Protein AF-D4JSY9-F1 (afdb_monomer_lite)

Organism: NCBI:txid657319

Sequence (125 aa):
MDKSKIRRLADYAVRQCRENSENCYWSVSYDELYHHFGAEVTDSNENGKLLEEELRQREEINELIMTEDAIEMTCHLRYCTQCQSDPVSLFSVLGCNLYDDHEAEHNHEPANESSDEDKTQALSM

Foldseek 3Di:
DDPVLLVVVLVVQLCCLLEPDLQQKDKDWQVNCCVPPVDREACPDPSVVSSQVVNVPDQQWPDWDGDGTIIITGGPLVRRPNSPPDVVVVCVVVVNPPPPPPPPPDDDDDPDDDDDDDDDDDDDD

Structure (mmCIF, N/CA/C/O backbone):
data_AF-D4JSY9-F1
#
_entry.id   AF-D4JSY9-F1
#
loop_
_atom_site.group_PDB
_atom_site.id
_atom_site.type_symbol
_atom_site.label_atom_id
_atom_site.label_alt_id
_atom_site.label_comp_id
_atom_site.label_asym_id
_atom_site.label_entity_id
_atom_site.label_seq_id
_atom_site.pdbx_PDB_ins_code
_atom_site.Cartn_x
_atom_site.Cartn_y
_atom_site.Cartn_z
_atom_site.occupancy
_atom_site.B_iso_or_equiv
_atom_site.auth_seq_id
_atom_site.auth_comp_id
_atom_site.auth_asym_id
_atom_site.auth_atom_id
_atom_site.pdbx_PDB_model_num
ATOM 1 N N . MET A 1 1 ? -6.412 -5.515 13.903 1.00 92.19 1 MET A N 1
ATOM 2 C CA . MET A 1 1 ? -6.679 -6.415 12.750 1.00 92.19 1 MET A CA 1
ATOM 3 C C . MET A 1 1 ? -5.705 -7.588 12.787 1.00 92.19 1 MET A C 1
ATOM 5 O O . MET A 1 1 ? -4.611 -7.404 13.302 1.00 92.19 1 MET A O 1
ATOM 9 N N . ASP A 1 2 ? -6.064 -8.785 12.305 1.00 94.75 2 ASP A N 1
ATOM 10 C CA . ASP A 1 2 ? -5.114 -9.908 12.307 1.00 94.75 2 ASP A CA 1
ATOM 11 C C . ASP A 1 2 ? -4.020 -9.755 11.232 1.00 94.75 2 ASP A C 1
ATOM 13 O O . ASP A 1 2 ? -4.195 -9.080 10.213 1.00 94.75 2 ASP A O 1
ATOM 17 N N . LYS A 1 3 ? -2.880 -10.416 11.462 1.00 95.56 3 LYS A N 1
ATOM 18 C CA . LYS A 1 3 ? -1.694 -10.327 10.600 1.00 95.56 3 LYS A CA 1
ATOM 19 C C . LYS A 1 3 ? -1.943 -10.812 9.169 1.00 95.56 3 LYS A C 1
ATOM 21 O O . LYS A 1 3 ? -1.321 -10.308 8.238 1.00 95.56 3 LYS A O 1
ATOM 26 N N . SER A 1 4 ? -2.823 -11.795 8.975 1.00 97.50 4 SER A N 1
ATOM 27 C CA . SER A 1 4 ? -3.118 -12.322 7.638 1.00 97.50 4 SER A CA 1
ATOM 28 C C . SER A 1 4 ? -3.895 -11.307 6.804 1.00 97.50 4 SER A C 1
ATOM 30 O O . SER A 1 4 ? -3.595 -11.118 5.625 1.00 97.50 4 SER A O 1
ATOM 32 N N . LYS A 1 5 ? -4.828 -10.584 7.434 1.00 98.06 5 LYS A N 1
ATOM 33 C CA . LYS A 1 5 ? -5.577 -9.513 6.787 1.00 98.06 5 LYS A CA 1
ATOM 34 C C . LYS A 1 5 ? -4.670 -8.327 6.456 1.00 98.06 5 LYS A C 1
ATOM 36 O O . LYS A 1 5 ? -4.727 -7.867 5.324 1.00 98.06 5 LYS A O 1
ATOM 41 N N . ILE A 1 6 ? -3.781 -7.910 7.365 1.00 98.50 6 ILE A N 1
ATOM 42 C CA . ILE A 1 6 ? -2.767 -6.865 7.097 1.00 98.50 6 ILE A CA 1
ATOM 43 C C . ILE A 1 6 ? -1.932 -7.203 5.857 1.00 98.50 6 ILE A C 1
ATOM 45 O O . ILE A 1 6 ? -1.865 -6.402 4.929 1.00 98.50 6 ILE A O 1
ATOM 49 N N . ARG A 1 7 ? -1.377 -8.421 5.795 1.00 98.44 7 ARG A N 1
ATOM 50 C CA . ARG A 1 7 ? -0.602 -8.883 4.632 1.00 98.44 7 ARG A CA 1
ATOM 51 C C . ARG A 1 7 ? -1.401 -8.821 3.343 1.00 98.44 7 ARG A C 1
ATOM 53 O O . ARG A 1 7 ? -0.893 -8.339 2.345 1.00 98.44 7 ARG A O 1
ATOM 60 N N . ARG A 1 8 ? -2.666 -9.244 3.377 1.00 98.44 8 ARG A N 1
ATOM 61 C CA . ARG A 1 8 ? -3.543 -9.209 2.203 1.00 98.44 8 ARG A CA 1
ATOM 62 C C . ARG A 1 8 ? -3.820 -7.782 1.714 1.00 98.44 8 ARG A C 1
ATOM 64 O O . ARG A 1 8 ? -3.905 -7.583 0.506 1.00 98.44 8 ARG A O 1
ATOM 71 N N . LEU A 1 9 ? -3.966 -6.807 2.617 1.00 98.62 9 LEU A N 1
ATOM 72 C CA . LEU A 1 9 ? -4.097 -5.393 2.237 1.00 98.62 9 LEU A CA 1
ATOM 73 C C . LEU A 1 9 ? -2.790 -4.855 1.640 1.00 98.62 9 LEU A C 1
ATOM 75 O O . LEU A 1 9 ? -2.825 -4.178 0.617 1.00 98.62 9 LEU A O 1
ATOM 79 N N . ALA A 1 10 ? -1.644 -5.204 2.232 1.00 98.62 10 ALA A N 1
ATOM 80 C CA . ALA A 1 10 ? -0.337 -4.816 1.710 1.00 98.62 10 ALA A CA 1
ATOM 81 C C . ALA A 1 10 ? -0.077 -5.417 0.317 1.00 98.62 10 ALA A C 1
ATOM 83 O O . ALA A 1 10 ? 0.286 -4.694 -0.605 1.00 98.62 10 ALA A O 1
ATOM 84 N N . ASP A 1 11 ? -0.351 -6.713 0.133 1.00 98.62 11 ASP A N 1
ATOM 85 C CA . ASP A 1 11 ? -0.243 -7.400 -1.160 1.00 98.62 11 ASP A CA 1
ATOM 86 C C . ASP A 1 11 ? -1.139 -6.739 -2.215 1.00 98.62 11 ASP A C 1
ATOM 88 O O . ASP A 1 11 ? -0.749 -6.597 -3.373 1.00 98.62 11 ASP A O 1
ATOM 92 N N . TYR A 1 12 ? -2.345 -6.317 -1.820 1.00 98.56 12 TYR A N 1
ATOM 93 C CA . TYR A 1 12 ? -3.253 -5.591 -2.698 1.00 98.56 12 TYR A CA 1
ATOM 94 C C . TYR A 1 12 ? -2.654 -4.254 -3.149 1.00 98.56 12 TYR A C 1
ATOM 96 O O . TYR A 1 12 ? -2.561 -4.022 -4.354 1.00 98.56 12 TYR A O 1
ATOM 104 N N . ALA A 1 13 ? -2.220 -3.422 -2.203 1.00 98.25 13 ALA A N 1
ATOM 105 C CA . ALA A 1 13 ? -1.639 -2.109 -2.464 1.00 98.25 13 ALA A CA 1
ATOM 106 C C . ALA A 1 13 ? -0.386 -2.191 -3.352 1.00 98.25 13 ALA A C 1
ATOM 108 O O . ALA A 1 13 ? -0.317 -1.533 -4.392 1.00 98.25 13 ALA A O 1
ATOM 109 N N . VAL A 1 14 ? 0.557 -3.075 -3.008 1.00 98.25 14 VAL A N 1
ATOM 110 C CA . VAL A 1 14 ? 1.776 -3.317 -3.796 1.00 98.25 14 VAL A CA 1
ATOM 111 C C . VAL A 1 14 ? 1.428 -3.754 -5.213 1.00 98.25 14 VAL A C 1
ATOM 113 O O . VAL A 1 14 ? 1.970 -3.220 -6.177 1.00 98.25 14 VAL A O 1
ATOM 116 N N . ARG A 1 15 ? 0.496 -4.701 -5.364 1.00 97.94 15 ARG A N 1
ATOM 117 C CA . ARG A 1 15 ? 0.078 -5.190 -6.680 1.00 97.94 15 ARG A CA 1
ATOM 118 C C . ARG A 1 15 ? -0.557 -4.085 -7.522 1.00 97.94 15 ARG A C 1
ATOM 120 O O . ARG A 1 15 ? -0.241 -3.994 -8.702 1.00 97.94 15 ARG A O 1
ATOM 127 N N . GLN A 1 16 ? -1.422 -3.250 -6.939 1.00 97.56 16 GLN A N 1
ATOM 128 C CA . GLN A 1 16 ? -1.997 -2.105 -7.651 1.00 97.56 16 GLN A CA 1
ATOM 129 C C . GLN A 1 16 ? -0.909 -1.145 -8.137 1.00 97.56 16 GLN A C 1
ATOM 131 O O . GLN A 1 16 ? -0.876 -0.820 -9.321 1.00 97.56 16 GLN A O 1
ATOM 136 N N . CYS A 1 17 ? 0.038 -0.790 -7.271 1.00 96.44 17 CYS A N 1
ATOM 137 C CA . CYS A 1 17 ? 1.153 0.066 -7.657 1.00 96.44 17 CYS A CA 1
ATOM 138 C C . CYS A 1 17 ? 2.005 -0.562 -8.776 1.00 96.44 17 CYS A C 1
ATOM 140 O O . CYS A 1 17 ? 2.316 0.089 -9.771 1.00 96.44 17 CYS A O 1
ATOM 142 N N . ARG A 1 18 ? 2.309 -1.861 -8.680 1.00 95.50 18 ARG A N 1
ATOM 143 C CA . ARG A 1 18 ? 3.148 -2.594 -9.640 1.00 95.50 18 ARG A CA 1
ATOM 144 C C . ARG A 1 18 ? 2.519 -2.749 -11.031 1.00 95.50 18 ARG A C 1
ATOM 146 O O . ARG A 1 18 ? 3.221 -2.719 -12.045 1.00 95.50 18 ARG A O 1
ATOM 153 N N . GLU A 1 19 ? 1.220 -3.018 -11.073 1.00 95.00 19 GLU A N 1
ATOM 154 C CA . GLU A 1 19 ? 0.521 -3.460 -12.289 1.00 95.00 19 GLU A CA 1
ATOM 155 C C . GLU A 1 19 ? -0.224 -2.323 -12.996 1.00 95.00 19 GLU A C 1
ATOM 157 O O . GLU A 1 19 ? -0.374 -2.365 -14.218 1.00 95.00 19 GLU A O 1
ATOM 162 N N . ASN A 1 20 ? -0.652 -1.301 -12.248 1.00 94.44 20 ASN A N 1
ATOM 163 C CA . ASN A 1 20 ? -1.559 -0.272 -12.756 1.00 94.44 20 ASN A CA 1
ATOM 164 C C . ASN A 1 20 ? -0.971 1.145 -12.765 1.00 94.44 20 ASN A C 1
ATOM 166 O O . ASN A 1 20 ? -1.571 2.020 -13.384 1.00 94.44 20 ASN A O 1
ATOM 170 N N . SER A 1 21 ? 0.166 1.403 -12.107 1.00 92.75 21 SER A N 1
ATOM 171 C CA . SER A 1 21 ? 0.809 2.718 -12.209 1.00 92.75 21 SER A CA 1
ATOM 172 C C . SER A 1 21 ? 1.553 2.866 -13.537 1.00 92.75 21 SER A C 1
ATOM 174 O O . SER A 1 21 ? 2.256 1.957 -13.966 1.00 92.75 21 SER A O 1
ATOM 176 N N . GLU A 1 22 ? 1.428 4.029 -14.175 1.00 91.38 22 GLU A N 1
ATOM 177 C CA . GLU A 1 22 ? 2.186 4.384 -15.390 1.00 91.38 22 GLU A CA 1
ATOM 178 C C . GLU A 1 22 ? 3.474 5.159 -15.065 1.00 91.38 22 GLU A C 1
ATOM 180 O O . GLU A 1 22 ? 4.348 5.334 -15.909 1.00 91.38 22 GLU A O 1
ATOM 185 N N . ASN A 1 23 ? 3.598 5.637 -13.827 1.00 92.06 23 ASN A N 1
ATOM 186 C CA . ASN A 1 23 ? 4.664 6.526 -13.367 1.00 92.06 23 ASN A CA 1
ATOM 187 C C . ASN A 1 23 ? 5.241 6.096 -12.009 1.00 92.06 23 ASN A C 1
ATOM 189 O O . ASN A 1 23 ? 5.793 6.921 -11.285 1.00 92.06 23 ASN A O 1
ATOM 193 N N . CYS A 1 24 ? 5.090 4.818 -11.652 1.00 95.06 24 CYS A N 1
ATOM 194 C CA . CYS A 1 24 ? 5.459 4.242 -10.357 1.00 95.06 24 CYS A CA 1
ATOM 195 C C . CYS A 1 24 ? 4.684 4.776 -9.142 1.00 95.06 24 CYS A C 1
ATOM 197 O O . CYS A 1 24 ? 4.920 4.276 -8.045 1.00 95.06 24 CYS A O 1
ATOM 199 N N . TYR A 1 25 ? 3.790 5.755 -9.292 1.00 97.19 25 TYR A N 1
ATOM 200 C CA . TYR A 1 25 ? 2.988 6.300 -8.200 1.00 97.19 25 TYR A CA 1
ATOM 201 C C . TYR A 1 25 ? 1.609 5.646 -8.156 1.00 97.19 25 TYR A C 1
ATOM 203 O O . TYR A 1 25 ? 0.961 5.437 -9.184 1.00 97.19 25 TYR A O 1
ATOM 211 N N . TRP A 1 26 ? 1.141 5.352 -6.949 1.00 98.19 26 TRP A N 1
ATOM 212 C CA . TRP A 1 26 ? -0.205 4.856 -6.716 1.00 98.19 26 TRP A CA 1
ATOM 213 C C . TRP A 1 26 ? -0.752 5.374 -5.390 1.00 98.19 26 TRP A C 1
ATOM 215 O O . TRP A 1 26 ? -0.004 5.591 -4.438 1.00 98.19 26 TRP A O 1
ATOM 225 N N . SER A 1 27 ? -2.070 5.532 -5.321 1.00 98.19 27 SER A N 1
ATOM 226 C CA . SER A 1 27 ? -2.779 5.899 -4.100 1.00 98.19 27 SER A CA 1
ATOM 227 C C . SER A 1 27 ? -3.915 4.913 -3.857 1.00 98.19 27 SER A C 1
ATOM 229 O O . SER A 1 27 ? -4.633 4.549 -4.789 1.00 98.19 27 SER A O 1
ATOM 231 N N . VAL A 1 28 ? -4.041 4.441 -2.618 1.00 98.44 28 VAL A N 1
ATOM 232 C CA . VAL A 1 28 ? -5.126 3.555 -2.177 1.00 98.44 28 VAL A CA 1
ATOM 233 C C . VAL A 1 28 ? -5.912 4.278 -1.097 1.00 98.44 28 VAL A C 1
ATOM 235 O O . VAL A 1 28 ? -5.373 4.531 -0.019 1.00 98.44 28 VAL A O 1
ATOM 238 N N . SER A 1 29 ? -7.177 4.602 -1.358 1.00 98.50 29 SER A N 1
ATOM 239 C CA . SER A 1 29 ? -7.993 5.311 -0.367 1.00 98.50 29 SER A CA 1
ATOM 240 C C . SER A 1 29 ? -8.437 4.388 0.769 1.00 98.50 29 SER A C 1
ATOM 242 O O . SER A 1 29 ? -8.598 3.174 0.600 1.00 98.50 29 SER A O 1
ATOM 244 N N . TYR A 1 30 ? -8.682 4.951 1.951 1.00 98.44 30 TYR A N 1
ATOM 245 C CA . TYR A 1 30 ? -9.220 4.169 3.069 1.00 98.44 30 TYR A CA 1
ATOM 246 C C . TYR A 1 30 ? -10.627 3.640 2.782 1.00 98.44 30 TYR A C 1
ATOM 248 O O . TYR A 1 30 ? -10.949 2.508 3.152 1.00 98.44 30 TYR A O 1
ATOM 256 N N . ASP A 1 31 ? -11.428 4.409 2.044 1.00 98.44 31 ASP A N 1
ATOM 257 C CA . ASP A 1 31 ? -12.733 3.966 1.565 1.00 98.44 31 ASP A CA 1
ATOM 258 C C . ASP A 1 31 ? -12.602 2.738 0.661 1.00 98.44 31 ASP A C 1
ATOM 260 O O . ASP A 1 31 ? -13.359 1.782 0.813 1.00 98.44 31 ASP A O 1
ATOM 264 N N . GLU A 1 32 ? -11.634 2.702 -0.252 1.00 98.31 32 GLU A N 1
ATOM 265 C CA . GLU A 1 32 ? -11.383 1.537 -1.104 1.00 98.31 32 GLU A CA 1
ATOM 266 C C . GLU A 1 32 ? -11.081 0.286 -0.262 1.00 98.31 32 GLU A C 1
ATOM 268 O O . GLU A 1 32 ? -11.691 -0.772 -0.458 1.00 98.31 32 GLU A O 1
ATOM 273 N N . LEU A 1 33 ? -10.212 0.408 0.745 1.00 98.19 33 LEU A N 1
ATOM 274 C CA . LEU A 1 33 ? -9.897 -0.695 1.659 1.00 98.19 33 LEU A CA 1
ATOM 275 C C . LEU A 1 33 ? -11.126 -1.155 2.458 1.00 98.19 33 LEU A C 1
ATOM 277 O O . LEU A 1 33 ? -11.318 -2.361 2.673 1.00 98.19 33 LEU A O 1
ATOM 281 N N . TYR A 1 34 ? -11.988 -0.224 2.861 1.00 98.12 34 TYR A N 1
ATOM 282 C CA . TYR A 1 34 ? -13.241 -0.544 3.531 1.00 98.12 34 TYR A CA 1
ATOM 283 C C . TYR A 1 34 ? -14.207 -1.292 2.605 1.00 98.12 34 TYR A C 1
ATOM 285 O O . TYR A 1 34 ? -14.682 -2.370 2.960 1.00 98.12 34 TYR A O 1
ATOM 293 N N . HIS A 1 35 ? -14.454 -0.791 1.396 1.00 98.19 35 HIS A N 1
ATOM 294 C CA . HIS A 1 35 ? -15.411 -1.397 0.468 1.00 98.19 35 HIS A CA 1
ATOM 295 C C . HIS A 1 35 ? -14.957 -2.776 -0.030 1.00 98.19 35 HIS A C 1
ATOM 297 O O . HIS A 1 35 ? -15.775 -3.691 -0.138 1.00 98.19 35 HIS A O 1
ATOM 303 N N . HIS A 1 36 ? -13.662 -2.961 -0.299 1.00 97.44 36 HIS A N 1
ATOM 304 C CA . HIS A 1 36 ? -13.145 -4.228 -0.823 1.00 97.44 36 HIS A CA 1
ATOM 305 C C . HIS A 1 36 ? -12.865 -5.278 0.257 1.00 97.44 36 HIS A C 1
ATOM 307 O O . HIS A 1 36 ? -12.970 -6.479 -0.014 1.00 97.44 36 HIS A O 1
ATOM 313 N N . PHE A 1 37 ? -12.504 -4.862 1.475 1.00 97.50 37 PHE A N 1
ATOM 314 C CA . PHE A 1 37 ? -12.013 -5.780 2.511 1.00 97.50 37 PHE A CA 1
ATOM 315 C C . PHE A 1 37 ? -12.709 -5.640 3.868 1.00 97.50 37 PHE A C 1
ATOM 317 O O . PHE A 1 37 ? -12.393 -6.405 4.790 1.00 97.50 37 PHE A O 1
ATOM 324 N N . GLY A 1 38 ? -13.622 -4.681 4.038 1.00 97.38 38 GLY A N 1
ATOM 325 C CA . GLY A 1 38 ? -14.191 -4.325 5.340 1.00 97.38 38 GLY A CA 1
ATOM 326 C C . GLY A 1 38 ? -13.091 -3.965 6.337 1.00 97.38 38 GLY A C 1
ATOM 327 O O . GLY A 1 38 ? -13.069 -4.494 7.451 1.00 97.38 38 GLY A O 1
ATOM 328 N N . ALA A 1 39 ? -12.070 -3.235 5.885 1.00 97.56 39 ALA A N 1
ATOM 329 C CA . ALA A 1 39 ? -10.938 -2.827 6.702 1.00 97.56 39 ALA A CA 1
ATOM 330 C C . ALA A 1 39 ? -11.075 -1.349 7.073 1.00 97.56 39 ALA A C 1
ATOM 332 O O . ALA A 1 39 ? -10.997 -0.485 6.210 1.00 97.56 39 ALA A O 1
ATOM 333 N N . GLU A 1 40 ? -11.259 -1.070 8.362 1.00 97.12 40 GLU A N 1
ATOM 334 C CA . GLU A 1 40 ? -11.221 0.294 8.891 1.00 97.12 40 GLU A CA 1
ATOM 335 C C . GLU A 1 40 ? -9.764 0.698 9.132 1.00 97.12 40 GLU A C 1
ATOM 337 O O . GLU A 1 40 ? -9.132 0.301 10.120 1.00 97.12 40 GLU A O 1
ATOM 342 N N . VAL A 1 41 ? -9.223 1.455 8.186 1.00 97.69 41 VAL A N 1
ATOM 343 C CA . VAL A 1 41 ? -7.857 1.978 8.185 1.00 97.69 41 VAL A CA 1
ATOM 344 C C . VAL A 1 41 ? -7.943 3.499 8.167 1.00 97.69 41 VAL A C 1
ATOM 346 O O . VAL A 1 41 ? -8.777 4.051 7.464 1.00 97.69 41 VAL A O 1
ATOM 349 N N . THR A 1 42 ? -7.107 4.156 8.962 1.00 97.94 42 THR A N 1
ATOM 350 C CA . THR A 1 42 ? -6.863 5.601 8.891 1.00 97.94 42 THR A CA 1
ATOM 351 C C . THR A 1 42 ? -5.372 5.848 9.107 1.00 97.94 42 THR A C 1
ATOM 353 O O . THR A 1 42 ? -4.652 4.937 9.518 1.00 97.94 42 THR A O 1
ATOM 356 N N . ASP A 1 43 ? -4.911 7.074 8.897 1.00 97.69 43 ASP A N 1
ATOM 357 C CA . ASP A 1 43 ? -3.530 7.515 9.148 1.00 97.69 43 ASP A CA 1
ATOM 358 C C . ASP A 1 43 ? -3.063 7.338 10.606 1.00 97.69 43 ASP A C 1
ATOM 360 O O . ASP A 1 43 ? -1.874 7.247 10.906 1.00 97.69 43 ASP A O 1
ATOM 364 N N . SER A 1 44 ? -4.013 7.305 11.536 1.00 96.94 44 SER A N 1
ATOM 365 C CA . SER A 1 44 ? -3.774 7.477 12.968 1.00 96.94 44 SER A CA 1
ATOM 366 C C . SER A 1 44 ? -4.188 6.269 13.810 1.00 96.94 44 SER A C 1
ATOM 368 O O . SER A 1 44 ? -3.742 6.138 14.960 1.00 96.94 44 SER A O 1
ATOM 370 N N . ASN A 1 45 ? -5.008 5.364 13.266 1.00 97.56 45 ASN A N 1
ATOM 371 C CA . ASN A 1 45 ? -5.483 4.188 13.989 1.00 97.56 45 ASN A CA 1
ATOM 372 C C . ASN A 1 45 ? -4.452 3.040 14.005 1.00 97.56 45 ASN A C 1
ATOM 374 O O . ASN A 1 45 ? -3.456 3.031 13.284 1.00 97.56 45 ASN A O 1
ATOM 378 N N . GLU A 1 46 ? -4.675 2.049 14.872 1.00 98.19 46 GLU A N 1
ATOM 379 C CA . GLU A 1 46 ? -3.748 0.919 15.035 1.00 98.19 46 GLU A CA 1
ATOM 380 C C . GLU A 1 46 ? -3.623 0.068 13.761 1.00 98.19 46 GLU A C 1
ATOM 382 O O . GLU A 1 46 ? -2.537 -0.396 13.425 1.00 98.19 46 GLU A O 1
ATOM 387 N N . ASN A 1 47 ? -4.718 -0.110 13.016 1.00 97.88 47 ASN A N 1
ATOM 388 C CA . ASN A 1 47 ? -4.701 -0.882 11.774 1.00 97.88 47 ASN A CA 1
ATOM 389 C C . ASN A 1 47 ? -3.853 -0.200 10.690 1.00 97.88 47 ASN A C 1
ATOM 391 O O . ASN A 1 47 ? -3.142 -0.896 9.970 1.00 97.88 47 ASN A O 1
ATOM 395 N N . GLY A 1 48 ? -3.916 1.130 10.594 1.00 98.12 48 GLY A N 1
ATOM 396 C CA . GLY A 1 48 ? -3.100 1.941 9.696 1.00 98.12 48 GLY A CA 1
ATOM 397 C C . GLY A 1 48 ? -1.627 1.834 10.019 1.00 98.12 48 GLY A C 1
ATOM 398 O O . GLY A 1 48 ? -0.850 1.532 9.124 1.00 98.12 48 GLY A O 1
ATOM 399 N N . LYS A 1 49 ? -1.254 1.929 11.300 1.00 98.31 49 LYS A N 1
ATOM 400 C CA . LYS A 1 49 ? 0.138 1.730 11.738 1.00 98.31 49 LYS A CA 1
ATOM 401 C C . LYS A 1 49 ? 0.672 0.345 11.377 1.00 98.31 49 LYS A C 1
ATOM 403 O O . LYS A 1 49 ? 1.758 0.231 10.826 1.00 98.31 49 LYS A O 1
ATOM 408 N N . LEU A 1 50 ? -0.107 -0.709 11.629 1.00 98.50 50 LEU A N 1
ATOM 409 C CA . LEU A 1 50 ? 0.293 -2.078 11.281 1.00 98.50 50 LEU A CA 1
ATOM 410 C C . LEU A 1 50 ? 0.425 -2.283 9.763 1.00 98.50 50 LEU A C 1
ATOM 412 O O . LEU A 1 50 ? 1.290 -3.034 9.315 1.00 98.50 50 LEU A O 1
ATOM 416 N N . LEU A 1 51 ? -0.444 -1.649 8.970 1.00 98.62 51 LEU A N 1
ATOM 417 C CA . LEU A 1 51 ? -0.381 -1.721 7.512 1.00 98.62 51 LEU A CA 1
ATOM 418 C C . LEU A 1 51 ? 0.804 -0.920 6.966 1.00 98.62 51 LEU A C 1
ATOM 420 O O . LEU A 1 51 ? 1.504 -1.409 6.084 1.00 98.62 51 LEU A O 1
ATOM 424 N N . GLU A 1 52 ? 1.055 0.266 7.514 1.00 98.62 52 GLU A N 1
ATOM 425 C CA . GLU A 1 52 ? 2.216 1.090 7.195 1.00 98.62 52 GLU A CA 1
ATOM 426 C C . GLU A 1 52 ? 3.515 0.328 7.478 1.00 98.62 52 GLU A C 1
ATOM 428 O O . GLU A 1 52 ? 4.376 0.241 6.607 1.00 98.62 52 GLU A O 1
ATOM 433 N N . GLU A 1 53 ? 3.646 -0.280 8.661 1.00 98.44 53 GLU A N 1
ATOM 434 C CA . GLU A 1 53 ? 4.808 -1.096 9.024 1.00 98.44 53 GLU A CA 1
ATOM 435 C C . GLU A 1 53 ? 5.023 -2.250 8.040 1.00 98.44 53 GLU A C 1
ATOM 437 O O . GLU A 1 53 ? 6.140 -2.441 7.565 1.00 98.44 53 GLU A O 1
ATOM 442 N N . GLU A 1 54 ? 3.970 -2.996 7.694 1.00 98.62 54 GLU A N 1
ATOM 443 C CA . GLU A 1 54 ? 4.057 -4.089 6.720 1.00 98.62 54 GLU A CA 1
ATOM 444 C C . GLU A 1 54 ? 4.463 -3.578 5.328 1.00 98.62 54 GLU A C 1
ATOM 446 O O . GLU A 1 54 ? 5.325 -4.187 4.697 1.00 98.62 54 GLU A O 1
ATOM 451 N N . LEU A 1 55 ? 3.893 -2.459 4.860 1.00 98.56 55 LEU A N 1
ATOM 452 C CA . LEU A 1 55 ? 4.218 -1.849 3.565 1.00 98.56 55 LEU A CA 1
ATOM 453 C C . LEU A 1 55 ? 5.655 -1.322 3.515 1.00 98.56 55 LEU A C 1
ATOM 455 O O . LEU A 1 55 ? 6.333 -1.513 2.510 1.00 98.56 55 LEU A O 1
ATOM 459 N N . ARG A 1 56 ? 6.161 -0.730 4.602 1.00 98.31 56 ARG A N 1
ATOM 460 C CA . ARG A 1 56 ? 7.555 -0.259 4.698 1.00 98.31 56 ARG A CA 1
ATOM 461 C C . ARG A 1 56 ? 8.587 -1.389 4.647 1.00 98.31 56 ARG A C 1
ATOM 463 O O . ARG A 1 56 ? 9.756 -1.114 4.406 1.00 98.31 56 ARG A O 1
ATOM 470 N N . GLN A 1 57 ? 8.184 -2.638 4.886 1.00 98.06 57 GLN A N 1
ATOM 471 C CA . GLN A 1 57 ? 9.054 -3.813 4.748 1.00 98.06 57 GLN A CA 1
ATOM 472 C C . GLN A 1 57 ? 9.009 -4.437 3.344 1.00 98.06 57 GLN A C 1
ATOM 474 O O . GLN A 1 57 ? 9.724 -5.408 3.092 1.00 98.06 57 GLN A O 1
ATOM 479 N N . ARG A 1 58 ? 8.164 -3.933 2.435 1.00 98.19 58 ARG A N 1
ATOM 480 C CA . ARG A 1 58 ? 8.048 -4.455 1.070 1.00 98.19 58 ARG A CA 1
ATOM 481 C C . ARG A 1 58 ? 9.150 -3.882 0.198 1.00 98.19 58 ARG A C 1
ATOM 483 O O . ARG A 1 58 ? 9.275 -2.670 0.065 1.00 98.19 58 ARG A O 1
ATOM 490 N N . GLU A 1 59 ? 9.928 -4.769 -0.414 1.00 97.56 59 GLU A N 1
ATOM 491 C CA . GLU A 1 59 ? 11.045 -4.392 -1.283 1.00 97.56 59 GLU A CA 1
ATOM 492 C C . GLU A 1 59 ? 10.595 -3.649 -2.5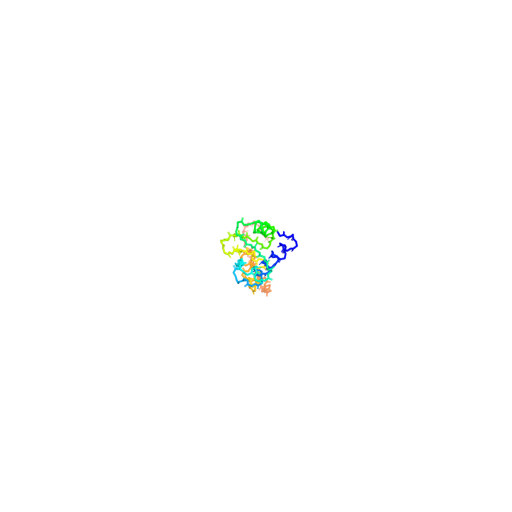41 1.00 97.56 59 GLU A C 1
ATOM 494 O O . GLU A 1 59 ? 11.414 -3.016 -3.199 1.00 97.56 59 GLU A O 1
ATOM 499 N N . GLU A 1 60 ? 9.312 -3.738 -2.895 1.00 97.88 60 GLU A N 1
ATOM 500 C CA . GLU A 1 60 ? 8.732 -3.051 -4.036 1.00 97.88 60 GLU A CA 1
ATOM 501 C C . GLU A 1 60 ? 8.477 -1.568 -3.783 1.00 97.88 60 GLU A C 1
ATOM 503 O O . GLU A 1 60 ? 8.426 -0.802 -4.746 1.00 97.88 60 GLU A O 1
ATOM 508 N N . ILE A 1 61 ? 8.325 -1.163 -2.520 1.00 97.69 61 ILE A N 1
ATOM 509 C CA . ILE A 1 61 ? 7.954 0.195 -2.122 1.00 97.69 61 ILE A CA 1
ATOM 510 C C . ILE A 1 61 ? 9.212 1.046 -1.931 1.00 97.69 61 ILE A C 1
ATOM 512 O O . ILE A 1 61 ? 10.070 0.740 -1.110 1.00 97.69 61 ILE A O 1
ATOM 516 N N . ASN A 1 62 ? 9.286 2.145 -2.678 1.00 96.56 62 ASN A N 1
ATOM 517 C CA . ASN A 1 62 ? 10.359 3.131 -2.611 1.00 96.56 62 ASN A CA 1
ATOM 518 C C . ASN A 1 62 ? 10.042 4.233 -1.588 1.00 96.56 62 ASN A C 1
ATOM 520 O O . ASN A 1 62 ? 10.866 4.549 -0.734 1.00 96.56 62 ASN A O 1
ATOM 524 N N . GLU A 1 63 ? 8.834 4.799 -1.648 1.00 97.88 63 GLU A N 1
ATOM 525 C CA . GLU A 1 63 ? 8.341 5.799 -0.695 1.00 97.88 63 GLU A CA 1
ATOM 526 C C . GLU A 1 63 ? 6.899 5.488 -0.294 1.00 97.88 63 GLU A C 1
ATOM 528 O O . GLU A 1 63 ? 6.133 4.911 -1.067 1.00 97.88 63 GLU A O 1
ATOM 533 N N . LEU A 1 64 ? 6.536 5.883 0.928 1.00 98.31 64 LEU A N 1
ATOM 534 C CA . LEU A 1 64 ? 5.217 5.647 1.508 1.00 98.31 64 LEU A CA 1
ATOM 535 C C . LEU A 1 64 ? 4.821 6.808 2.422 1.00 98.31 64 LEU A C 1
ATOM 537 O O . LEU A 1 64 ? 5.551 7.125 3.374 1.00 98.31 64 LEU A O 1
ATOM 541 N N . ILE A 1 65 ? 3.650 7.384 2.160 1.00 98.19 65 ILE A N 1
ATOM 542 C CA . ILE A 1 65 ? 3.037 8.468 2.928 1.00 98.19 65 ILE A CA 1
ATOM 543 C C . ILE A 1 65 ? 1.613 8.047 3.303 1.00 98.19 65 ILE A C 1
ATOM 545 O O . ILE A 1 65 ? 0.799 7.727 2.441 1.00 98.19 65 ILE A O 1
ATOM 549 N N . MET A 1 66 ? 1.315 8.063 4.600 1.00 98.06 66 MET A N 1
ATOM 550 C CA . MET A 1 66 ? -0.049 7.919 5.111 1.00 98.06 66 MET A CA 1
ATOM 551 C C . MET A 1 66 ? -0.666 9.323 5.184 1.00 98.06 66 MET A C 1
ATOM 553 O O . MET A 1 66 ? -0.176 10.156 5.949 1.00 98.06 66 MET A O 1
ATOM 557 N N . THR A 1 67 ? -1.687 9.609 4.376 1.00 98.31 67 THR A N 1
ATOM 558 C CA . THR A 1 67 ? -2.445 10.875 4.402 1.00 98.31 67 THR A CA 1
ATOM 559 C C . THR A 1 67 ? -3.778 10.682 5.121 1.00 98.31 67 THR A C 1
ATOM 561 O O . THR A 1 67 ? -4.129 9.568 5.502 1.00 98.31 67 THR A O 1
ATOM 564 N N . GLU A 1 68 ? -4.537 11.762 5.320 1.00 97.81 68 GLU A N 1
ATOM 565 C CA . GLU A 1 68 ? -5.838 11.728 6.008 1.00 97.81 68 GLU A CA 1
ATOM 566 C C . GLU A 1 68 ? -6.866 10.801 5.330 1.00 97.81 68 GLU A C 1
ATOM 568 O O . GLU A 1 68 ? -7.719 10.224 6.004 1.00 97.81 68 GLU A O 1
ATOM 573 N N . ASP A 1 69 ? -6.769 10.617 4.014 1.00 97.62 69 ASP A N 1
ATOM 574 C CA . ASP A 1 69 ? -7.750 9.918 3.183 1.00 97.62 69 ASP A CA 1
ATOM 575 C C . ASP A 1 69 ? -7.198 8.692 2.439 1.00 97.62 69 ASP A C 1
ATOM 577 O O . ASP A 1 69 ? -7.978 7.845 1.978 1.00 97.62 69 ASP A O 1
ATOM 581 N N . ALA A 1 70 ? -5.875 8.563 2.324 1.00 98.44 70 ALA A N 1
ATOM 582 C CA . ALA A 1 70 ? -5.261 7.527 1.513 1.00 98.44 70 ALA A CA 1
ATOM 583 C C . ALA A 1 70 ? -3.858 7.113 1.972 1.00 98.44 70 ALA A C 1
ATOM 585 O O . ALA A 1 70 ? -3.194 7.731 2.803 1.00 98.44 70 ALA A O 1
ATOM 586 N N . ILE A 1 71 ? -3.401 6.020 1.373 1.00 98.56 71 ILE A N 1
ATOM 587 C CA . ILE A 1 71 ? -2.013 5.584 1.392 1.00 98.56 71 ILE A CA 1
ATOM 588 C C . ILE A 1 71 ? -1.420 5.930 0.035 1.00 98.56 71 ILE A C 1
ATOM 590 O O . ILE A 1 71 ? -1.755 5.296 -0.968 1.00 98.56 71 ILE A O 1
ATOM 594 N N . GLU A 1 72 ? -0.520 6.900 0.009 1.00 98.56 72 GLU A N 1
ATOM 595 C CA . GLU A 1 72 ? 0.228 7.266 -1.186 1.00 98.56 72 GLU A CA 1
ATOM 596 C C . GLU A 1 72 ? 1.571 6.540 -1.197 1.00 98.56 72 GLU A C 1
ATOM 598 O O . GLU A 1 72 ? 2.303 6.527 -0.202 1.00 98.56 72 GLU A O 1
ATOM 603 N N . MET A 1 73 ? 1.911 5.918 -2.322 1.00 98.00 73 MET A N 1
ATOM 604 C CA . MET A 1 73 ? 3.145 5.153 -2.450 1.00 98.00 73 MET A CA 1
ATOM 605 C C . MET A 1 73 ? 3.793 5.325 -3.814 1.00 98.00 73 MET A C 1
ATOM 607 O O . MET A 1 73 ? 3.118 5.439 -4.838 1.00 98.00 73 MET A O 1
ATOM 611 N N . THR A 1 74 ? 5.120 5.257 -3.826 1.00 97.56 74 THR A N 1
ATOM 612 C CA . THR A 1 74 ? 5.890 5.038 -5.049 1.00 97.56 74 THR A CA 1
ATOM 613 C C . THR A 1 74 ? 6.517 3.653 -5.000 1.00 97.56 74 THR A C 1
ATOM 615 O O . THR A 1 74 ? 7.089 3.259 -3.984 1.00 97.56 74 THR A O 1
ATOM 618 N N . CYS A 1 75 ? 6.401 2.879 -6.077 1.00 95.69 75 CYS A N 1
ATOM 619 C CA . CYS A 1 75 ? 7.145 1.632 -6.231 1.00 95.69 75 CYS A CA 1
ATOM 620 C C . CYS A 1 75 ? 8.496 1.883 -6.905 1.00 95.69 75 CYS A C 1
ATOM 622 O O . CYS A 1 75 ? 8.682 2.861 -7.630 1.00 95.69 75 CYS A O 1
ATOM 624 N N . HIS A 1 76 ? 9.465 0.995 -6.700 1.00 94.38 76 HIS A N 1
ATOM 625 C CA . HIS A 1 76 ? 10.680 1.052 -7.505 1.00 94.38 76 HIS A CA 1
ATOM 626 C C . HIS A 1 76 ? 10.368 0.721 -8.970 1.00 94.38 76 HIS A C 1
ATOM 628 O O . HIS A 1 76 ? 9.656 -0.240 -9.271 1.00 94.38 76 HIS A O 1
ATOM 634 N N . LEU A 1 77 ? 11.018 1.448 -9.885 1.00 91.75 77 LEU A N 1
ATOM 635 C CA . LEU A 1 77 ? 10.875 1.286 -11.337 1.00 91.75 77 LEU A CA 1
ATOM 636 C C . LEU A 1 77 ? 11.023 -0.170 -11.810 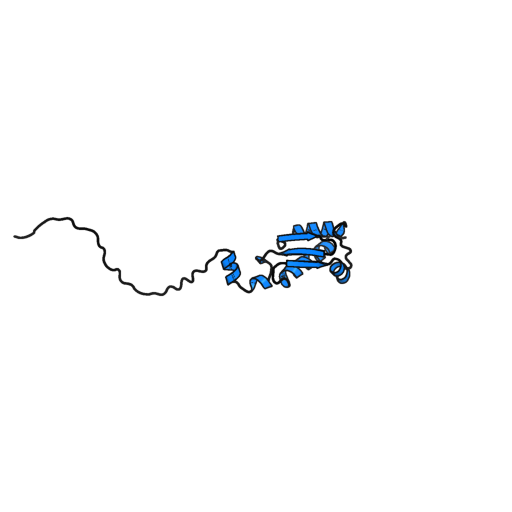1.00 91.75 77 LEU A C 1
ATOM 638 O O . LEU A 1 77 ? 10.280 -0.620 -12.676 1.00 91.75 77 LEU A O 1
ATOM 642 N N . ARG A 1 78 ? 11.940 -0.932 -11.193 1.00 89.81 78 ARG A N 1
ATOM 643 C CA . ARG A 1 78 ? 12.189 -2.352 -11.509 1.00 89.81 78 ARG A CA 1
ATOM 644 C C . ARG A 1 78 ? 10.983 -3.268 -11.279 1.00 89.81 78 ARG A C 1
ATOM 646 O O . ARG A 1 78 ? 10.971 -4.384 -11.784 1.00 89.81 78 ARG A O 1
ATOM 653 N N . TYR A 1 79 ? 10.017 -2.837 -10.470 1.00 92.81 79 TYR A N 1
ATOM 654 C CA . TYR A 1 79 ? 8.807 -3.599 -10.194 1.00 92.81 79 TYR A CA 1
ATOM 655 C C . TYR A 1 79 ? 7.627 -3.076 -11.014 1.00 92.81 79 TYR A C 1
ATOM 657 O O . TYR A 1 79 ? 6.831 -3.897 -11.454 1.00 92.81 79 TYR A O 1
ATOM 665 N N . CYS A 1 80 ? 7.534 -1.771 -11.304 1.00 93.00 80 CYS A N 1
ATOM 666 C CA . CYS A 1 80 ? 6.474 -1.212 -12.153 1.00 93.00 80 CYS A CA 1
ATOM 667 C C . CYS A 1 80 ? 6.483 -1.850 -13.553 1.00 93.00 80 CYS A C 1
ATOM 669 O O . CYS A 1 80 ? 7.396 -1.629 -14.347 1.00 93.00 80 CYS A O 1
ATOM 671 N N . THR A 1 81 ? 5.464 -2.649 -13.862 1.00 88.88 81 THR A N 1
ATOM 672 C CA . THR A 1 81 ? 5.393 -3.411 -15.121 1.00 88.88 81 THR A CA 1
ATOM 673 C C . THR A 1 81 ? 5.139 -2.513 -16.329 1.00 88.88 81 THR A C 1
ATOM 675 O O . THR A 1 81 ? 5.782 -2.689 -17.360 1.00 88.88 81 THR A O 1
ATOM 678 N N . GLN A 1 82 ? 4.276 -1.505 -16.184 1.00 87.19 82 GLN A N 1
ATOM 679 C CA . GLN A 1 82 ? 3.989 -0.532 -17.244 1.00 87.19 82 GLN A CA 1
ATOM 680 C C . GLN A 1 82 ? 5.192 0.369 -17.532 1.00 87.19 82 GLN A C 1
ATOM 682 O O . GLN A 1 82 ? 5.403 0.801 -18.656 1.00 87.19 82 GLN A O 1
ATOM 687 N N . CYS A 1 83 ? 6.026 0.624 -16.527 1.00 85.12 83 CYS A N 1
ATOM 688 C CA . CYS A 1 83 ? 7.204 1.466 -16.675 1.00 85.12 83 CYS A CA 1
ATOM 689 C C . CYS A 1 83 ? 8.392 0.726 -17.323 1.00 85.12 83 CYS A C 1
ATOM 691 O O . CYS A 1 83 ? 9.379 1.351 -17.702 1.00 85.12 83 CYS A O 1
ATOM 693 N N . GLN A 1 84 ? 8.314 -0.605 -17.437 1.00 78.62 84 GLN A N 1
ATOM 694 C CA . GLN A 1 84 ? 9.350 -1.454 -18.036 1.00 78.62 84 GLN A CA 1
ATOM 695 C C . GLN A 1 84 ? 9.152 -1.703 -19.535 1.00 78.62 84 GLN A C 1
ATOM 697 O O . GLN A 1 84 ? 10.021 -2.301 -20.167 1.00 78.62 84 GLN A O 1
ATOM 702 N N . SER A 1 85 ? 8.035 -1.269 -20.124 1.00 68.19 85 SER A N 1
ATOM 703 C CA . SER A 1 85 ? 7.714 -1.564 -21.525 1.00 68.19 85 SER A CA 1
ATOM 704 C C . SER A 1 85 ? 8.624 -0.875 -22.550 1.00 68.19 85 SER A C 1
ATOM 706 O O . SER A 1 85 ? 8.551 -1.220 -23.727 1.00 68.19 85 SER A O 1
ATOM 708 N N . ASP A 1 86 ? 9.500 0.046 -22.128 1.00 66.38 86 ASP A N 1
ATOM 709 C CA . ASP A 1 86 ? 10.596 0.566 -22.952 1.00 66.38 86 ASP A CA 1
ATOM 710 C C . ASP A 1 86 ? 11.970 0.201 -22.344 1.00 66.38 86 ASP A C 1
ATOM 712 O O . ASP A 1 86 ? 12.498 0.926 -21.490 1.00 66.38 86 ASP A O 1
ATOM 716 N N . PRO A 1 87 ? 12.580 -0.921 -22.769 1.00 59.78 87 PRO A N 1
ATOM 717 C CA . PRO A 1 87 ? 13.874 -1.354 -22.252 1.00 59.78 87 PRO A CA 1
ATOM 718 C C . PRO A 1 87 ? 15.001 -0.355 -22.554 1.00 59.78 87 PRO A C 1
ATOM 720 O O . PRO A 1 87 ? 15.949 -0.271 -21.773 1.00 59.78 87 PRO A O 1
ATOM 723 N N . VAL A 1 88 ? 14.900 0.445 -23.623 1.00 61.41 88 VAL A N 1
ATOM 724 C CA . VAL A 1 88 ? 15.917 1.455 -23.974 1.00 61.41 88 VAL A CA 1
ATOM 725 C C . VAL A 1 88 ? 15.967 2.559 -22.915 1.00 61.41 88 VAL A C 1
ATOM 727 O O . VAL A 1 88 ? 17.049 3.033 -22.556 1.00 61.41 88 VAL A O 1
ATOM 730 N N . SER A 1 89 ? 14.812 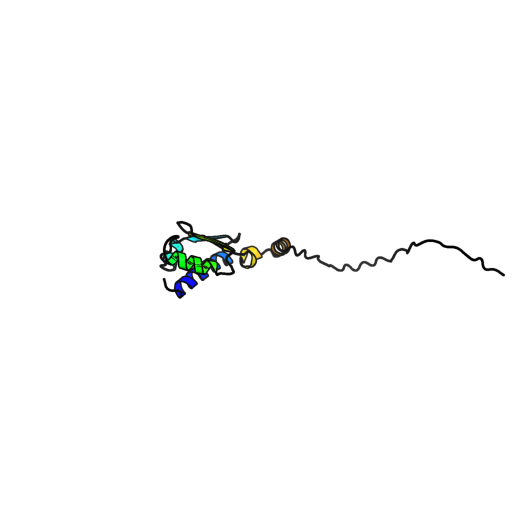2.913 -22.348 1.00 60.75 89 SER A N 1
ATOM 731 C CA . SER A 1 89 ? 14.703 3.870 -21.244 1.00 60.75 89 SER A CA 1
ATOM 732 C C . SER A 1 89 ? 15.356 3.341 -19.962 1.00 60.75 89 SER A C 1
ATOM 734 O O . SER A 1 89 ? 16.155 4.039 -19.334 1.00 60.75 89 SER A O 1
ATOM 736 N N . LEU A 1 90 ? 15.120 2.071 -19.613 1.00 62.38 90 LEU A N 1
ATOM 737 C CA . LEU A 1 90 ? 15.706 1.463 -18.414 1.00 62.38 90 LEU A CA 1
ATOM 738 C C . LEU A 1 90 ? 17.234 1.326 -18.518 1.00 62.38 90 LEU A C 1
ATOM 740 O O . LEU A 1 90 ? 17.941 1.651 -17.564 1.00 62.38 90 LEU A O 1
ATOM 744 N N . PHE A 1 91 ? 17.758 0.893 -19.669 1.00 59.00 91 PHE A N 1
ATOM 745 C CA . PHE A 1 91 ? 19.204 0.789 -19.894 1.00 59.00 91 PHE A CA 1
ATOM 746 C C . PHE A 1 91 ? 19.894 2.160 -19.889 1.00 59.00 91 PHE A C 1
ATOM 748 O O . PHE A 1 91 ? 20.964 2.293 -19.294 1.00 59.00 91 PHE A O 1
ATOM 755 N N . SER A 1 92 ? 19.249 3.192 -20.445 1.00 59.28 92 SER A N 1
ATOM 756 C CA . SER A 1 92 ? 19.743 4.576 -20.382 1.00 59.28 92 SER A CA 1
ATOM 757 C C . SER A 1 92 ? 19.813 5.096 -18.940 1.00 59.28 92 SER A C 1
ATOM 759 O O . SER A 1 92 ? 20.812 5.698 -18.550 1.00 59.28 92 SER A O 1
ATOM 761 N N . VAL A 1 93 ? 18.791 4.824 -18.117 1.00 62.72 93 VAL A N 1
ATOM 762 C CA . VAL A 1 93 ? 18.753 5.210 -16.690 1.00 62.72 93 VAL A CA 1
ATOM 763 C C . VAL A 1 93 ? 19.792 4.447 -15.862 1.00 62.72 93 VAL A C 1
ATOM 765 O O . VAL A 1 93 ? 20.401 5.019 -14.960 1.00 62.72 93 VAL A O 1
ATOM 768 N N . LEU A 1 94 ? 20.027 3.170 -16.174 1.00 65.88 94 LEU A N 1
ATOM 769 C CA . LEU A 1 94 ? 21.045 2.343 -15.518 1.00 65.88 94 LEU A CA 1
ATOM 770 C C . LEU A 1 94 ? 22.477 2.641 -15.999 1.00 65.88 94 LEU A C 1
ATOM 772 O O . LEU A 1 94 ? 23.425 2.066 -15.465 1.00 65.88 94 LEU A O 1
ATOM 776 N N . GLY A 1 95 ? 22.654 3.527 -16.985 1.00 57.38 95 GLY A N 1
ATOM 777 C CA . GLY A 1 95 ? 23.962 3.851 -17.562 1.00 57.38 95 GLY A CA 1
ATOM 778 C C . GLY A 1 95 ? 24.567 2.720 -18.401 1.00 57.38 95 GLY A C 1
ATOM 779 O O . GLY A 1 95 ? 25.768 2.721 -18.673 1.00 57.38 95 GLY A O 1
ATOM 780 N N . CYS A 1 96 ? 23.758 1.744 -18.809 1.00 59.25 96 CYS A N 1
ATOM 781 C CA . CYS A 1 96 ? 24.161 0.674 -19.707 1.00 59.25 96 CYS A CA 1
ATOM 782 C C . CYS A 1 96 ? 23.913 1.124 -21.148 1.00 59.25 96 CYS A C 1
ATOM 784 O O . CYS A 1 96 ? 22.853 0.876 -21.714 1.00 59.25 96 CYS A O 1
ATOM 786 N N . ASN A 1 97 ? 24.896 1.779 -21.761 1.00 55.62 97 ASN A N 1
ATOM 787 C CA . ASN A 1 97 ? 24.873 1.955 -23.209 1.00 55.62 97 ASN A CA 1
ATOM 788 C C . ASN A 1 97 ? 25.083 0.575 -23.844 1.00 55.62 97 ASN A C 1
ATOM 790 O O . ASN A 1 97 ? 26.160 -0.006 -23.705 1.00 55.62 97 ASN A O 1
ATOM 794 N N . LEU A 1 98 ? 24.068 0.039 -24.523 1.00 57.66 98 LEU A N 1
ATOM 795 C CA . LEU A 1 98 ? 24.281 -1.038 -25.484 1.00 57.66 98 LEU A CA 1
ATOM 796 C C . LEU A 1 98 ? 25.057 -0.412 -26.644 1.00 57.66 98 LEU A C 1
ATOM 798 O O . LEU A 1 98 ? 24.468 0.202 -27.532 1.00 57.66 98 LEU A O 1
ATOM 802 N N . TYR A 1 99 ? 26.386 -0.485 -26.593 1.00 56.62 99 TYR A N 1
ATOM 803 C CA . TYR A 1 99 ? 27.162 -0.372 -27.816 1.00 56.62 99 TYR A CA 1
ATOM 804 C C . TYR A 1 99 ? 26.768 -1.590 -28.641 1.00 56.62 99 TYR A C 1
ATOM 806 O O . TYR A 1 99 ? 27.027 -2.729 -28.258 1.00 56.62 99 TYR A O 1
ATOM 814 N N . ASP A 1 100 ? 26.011 -1.340 -29.701 1.00 55.12 100 ASP A N 1
ATOM 815 C CA . ASP A 1 100 ? 25.764 -2.328 -30.731 1.00 55.12 100 ASP A CA 1
ATOM 816 C C . ASP A 1 100 ? 27.108 -2.536 -31.434 1.00 55.12 100 ASP A C 1
ATOM 818 O O . ASP A 1 100 ? 27.456 -1.809 -32.367 1.00 55.12 100 ASP A O 1
ATOM 822 N N . ASP A 1 101 ? 27.920 -3.454 -30.901 1.00 51.91 101 ASP A N 1
ATOM 823 C CA . ASP A 1 101 ? 29.136 -3.958 -31.537 1.00 51.91 101 ASP A CA 1
ATOM 824 C C . ASP A 1 101 ? 28.713 -4.792 -32.757 1.00 51.91 101 ASP A C 1
ATOM 826 O O . ASP A 1 101 ? 28.884 -6.010 -32.838 1.00 51.91 101 ASP A O 1
ATOM 830 N N . HIS A 1 102 ? 28.101 -4.131 -33.736 1.00 54.91 102 HIS A N 1
ATOM 831 C CA . HIS A 1 102 ? 28.075 -4.627 -35.091 1.00 54.91 102 HIS A CA 1
ATOM 832 C C . HIS A 1 102 ? 29.505 -4.536 -35.615 1.00 54.91 102 HIS A C 1
ATOM 834 O O . HIS A 1 102 ? 29.932 -3.518 -36.160 1.00 54.91 102 HIS A O 1
ATOM 840 N N . GLU A 1 103 ? 30.230 -5.637 -35.417 1.00 53.25 103 GLU A N 1
ATOM 841 C CA . GLU A 1 103 ? 31.414 -6.061 -36.160 1.00 53.25 103 GLU A CA 1
ATOM 842 C C . GLU A 1 103 ? 31.127 -5.964 -37.668 1.00 53.25 103 GLU A C 1
ATOM 844 O O . GLU A 1 103 ? 30.782 -6.935 -38.343 1.00 53.25 103 GLU A O 1
ATOM 849 N N . ALA A 1 104 ? 31.224 -4.757 -38.217 1.00 48.94 104 ALA A N 1
ATOM 850 C CA . ALA A 1 104 ? 31.367 -4.556 -39.640 1.00 48.94 104 ALA A CA 1
ATOM 851 C C . ALA A 1 104 ? 32.843 -4.790 -39.958 1.00 48.94 104 ALA A C 1
ATOM 853 O O . ALA A 1 104 ? 33.662 -3.874 -39.879 1.00 48.94 104 ALA A O 1
ATOM 854 N N . GLU A 1 105 ? 33.165 -6.041 -40.300 1.00 50.50 105 GLU A N 1
ATOM 855 C CA . GLU A 1 105 ? 34.362 -6.418 -41.048 1.00 50.50 105 GLU A CA 1
ATOM 856 C C . GLU A 1 105 ? 34.545 -5.458 -42.234 1.00 50.50 105 GLU A C 1
ATOM 858 O O . GLU A 1 105 ? 34.006 -5.651 -43.322 1.00 50.50 105 GLU A O 1
ATOM 863 N N . HIS A 1 106 ? 35.327 -4.404 -42.045 1.00 44.88 106 HIS A N 1
ATOM 864 C CA . HIS A 1 106 ? 35.853 -3.614 -43.141 1.00 44.88 106 HIS A CA 1
ATOM 865 C C . HIS A 1 106 ? 37.361 -3.545 -42.993 1.00 44.88 106 HIS A C 1
ATOM 867 O O . HIS A 1 106 ? 37.916 -2.682 -42.319 1.00 44.88 106 HIS A O 1
ATOM 873 N N . ASN A 1 107 ? 37.991 -4.506 -43.674 1.00 49.12 107 ASN A N 1
ATOM 874 C CA . ASN A 1 107 ? 39.377 -4.489 -44.114 1.00 49.12 107 ASN A CA 1
ATOM 875 C C . ASN A 1 107 ? 39.867 -3.051 -44.335 1.00 49.12 107 ASN A C 1
ATOM 877 O O . ASN A 1 107 ? 39.462 -2.393 -45.296 1.00 49.12 107 ASN A O 1
ATOM 881 N N . HIS A 1 108 ? 40.750 -2.582 -43.461 1.00 39.84 108 HIS A N 1
ATOM 882 C CA . HIS A 1 108 ? 41.621 -1.453 -43.747 1.00 39.84 108 HIS A CA 1
ATOM 883 C C . HIS A 1 108 ? 43.057 -1.921 -43.543 1.00 39.84 108 HIS A C 1
ATOM 885 O O . HIS A 1 108 ? 43.464 -2.293 -42.444 1.00 39.84 108 HIS A O 1
ATOM 891 N N . GLU A 1 109 ? 43.782 -1.967 -44.657 1.00 39.09 109 GLU A N 1
ATOM 892 C CA . GLU A 1 109 ? 45.203 -2.282 -44.741 1.00 39.09 109 GLU A CA 1
ATOM 893 C C . GLU A 1 109 ? 46.015 -1.366 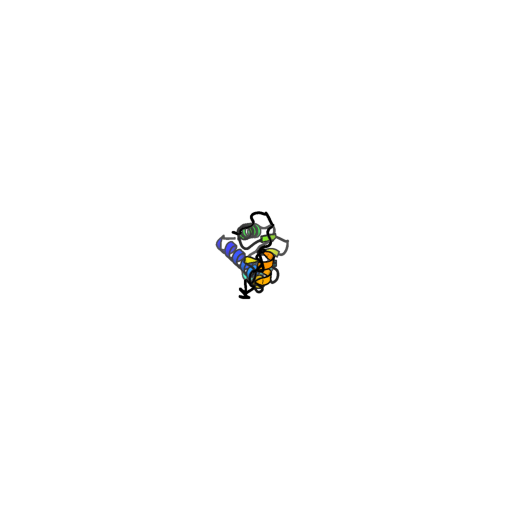-43.803 1.00 39.09 109 GLU A C 1
ATOM 895 O O . GLU A 1 109 ? 45.727 -0.166 -43.728 1.00 39.09 109 GLU A O 1
ATOM 900 N N . PRO A 1 110 ? 47.041 -1.876 -43.094 1.00 40.25 110 PRO A N 1
ATOM 901 C CA . PRO A 1 110 ? 47.862 -1.037 -42.238 1.00 40.25 110 PRO A CA 1
ATOM 902 C C . PRO A 1 110 ? 48.788 -0.187 -43.114 1.00 40.25 110 PRO A C 1
ATOM 904 O O . PRO A 1 110 ? 49.757 -0.672 -43.698 1.00 40.25 110 PRO A O 1
ATOM 907 N N . ALA A 1 111 ? 48.484 1.105 -43.213 1.00 40.19 111 ALA A N 1
ATOM 908 C CA . ALA A 1 11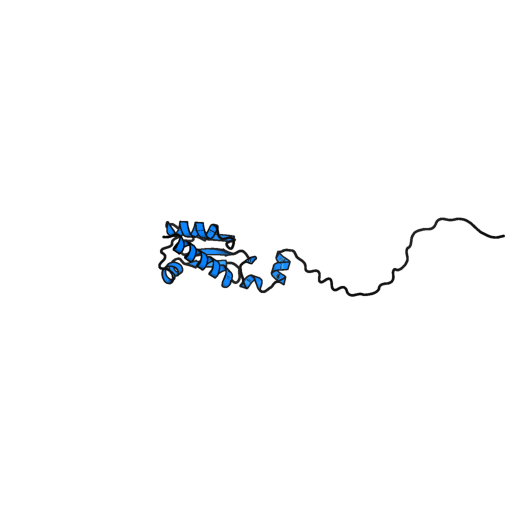1 ? 49.378 2.071 -43.826 1.00 40.19 111 ALA A CA 1
ATOM 909 C C . ALA A 1 111 ? 50.537 2.397 -42.869 1.00 40.19 111 ALA A C 1
ATOM 911 O O . ALA A 1 111 ? 50.385 3.170 -41.930 1.00 40.19 111 ALA A O 1
ATOM 912 N N . ASN A 1 112 ? 51.687 1.808 -43.192 1.00 44.75 112 ASN A N 1
ATOM 913 C CA . ASN A 1 112 ? 53.030 2.384 -43.131 1.00 44.75 112 ASN A CA 1
ATOM 914 C C . ASN A 1 112 ? 53.510 2.971 -41.787 1.00 44.75 112 ASN A C 1
ATOM 916 O O . ASN A 1 112 ? 53.206 4.099 -41.404 1.00 44.75 112 ASN A O 1
ATOM 920 N N . GLU A 1 113 ? 54.379 2.202 -41.143 1.00 40.97 113 GLU A N 1
ATOM 921 C CA . GLU A 1 113 ? 55.182 2.557 -39.980 1.00 40.97 113 GLU A CA 1
ATOM 922 C C . GLU A 1 113 ? 56.207 3.637 -40.374 1.00 40.97 113 GLU A C 1
ATOM 924 O O . GLU A 1 113 ? 57.188 3.358 -41.062 1.00 40.97 113 GLU A O 1
ATOM 929 N N . SER A 1 114 ? 56.000 4.890 -39.960 1.00 45.34 114 SER A N 1
ATOM 930 C CA . SER A 1 114 ? 57.059 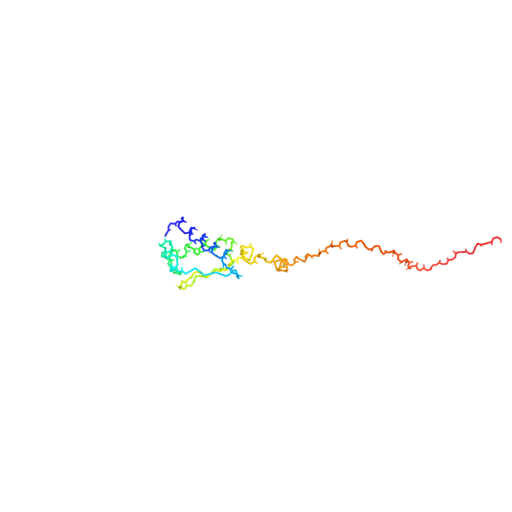5.903 -40.012 1.00 45.34 114 SER A CA 1
ATOM 931 C C . SER A 1 114 ? 57.785 5.946 -38.670 1.00 45.34 114 SER A C 1
ATOM 933 O O . SER A 1 114 ? 57.246 6.476 -37.697 1.00 45.34 114 SER A O 1
ATOM 935 N N . SER A 1 115 ? 59.009 5.426 -38.608 1.00 46.53 115 SER A N 1
ATOM 936 C CA . SER A 1 115 ? 59.949 5.785 -37.545 1.00 46.53 115 SER A CA 1
ATOM 937 C C . SER A 1 115 ? 61.386 5.735 -38.065 1.00 46.53 115 SER A C 1
ATOM 939 O O . SER A 1 115 ? 61.976 4.675 -38.228 1.00 46.53 115 SER A O 1
ATOM 941 N N . ASP A 1 116 ? 61.844 6.941 -38.396 1.00 44.59 116 ASP A N 1
ATOM 942 C CA . ASP A 1 116 ? 63.159 7.548 -38.187 1.00 44.59 116 ASP A CA 1
ATOM 943 C C . ASP A 1 116 ? 64.459 6.842 -38.614 1.00 44.59 116 ASP A C 1
ATOM 945 O O . ASP A 1 116 ? 64.800 5.723 -38.244 1.00 44.59 116 ASP A O 1
ATOM 949 N N . GLU A 1 117 ? 65.229 7.625 -39.371 1.00 48.56 117 GLU A N 1
ATOM 950 C CA . GLU A 1 117 ? 66.575 7.372 -39.864 1.00 48.56 117 GLU A CA 1
ATOM 951 C C . GLU A 1 117 ? 67.614 7.168 -38.744 1.00 48.56 117 GLU A C 1
ATOM 953 O O . GLU A 1 117 ? 67.689 7.970 -37.815 1.00 48.56 117 GLU A O 1
ATOM 958 N N . ASP A 1 118 ? 68.538 6.216 -38.926 1.00 43.50 118 ASP A N 1
ATOM 959 C CA . ASP A 1 118 ? 69.955 6.458 -38.626 1.00 43.50 118 ASP A CA 1
ATOM 960 C C . ASP A 1 118 ? 70.883 5.638 -39.544 1.00 43.50 118 ASP A C 1
ATOM 962 O O . ASP A 1 118 ? 70.545 4.575 -40.064 1.00 43.50 118 ASP A O 1
ATOM 966 N N . LYS A 1 119 ? 72.045 6.230 -39.809 1.00 43.50 119 LYS A N 1
ATOM 967 C CA . LYS A 1 119 ? 72.961 6.028 -40.934 1.00 43.50 119 LYS A CA 1
ATOM 968 C C . LYS A 1 119 ? 73.928 4.847 -40.794 1.00 43.50 119 LYS A C 1
ATOM 970 O O . LYS A 1 119 ? 74.218 4.359 -39.711 1.00 43.50 119 LYS A O 1
ATOM 975 N N . THR A 1 120 ? 74.610 4.622 -41.928 1.00 41.50 120 THR A N 1
ATOM 976 C CA . THR A 1 120 ? 75.870 3.882 -42.184 1.00 41.50 120 THR A CA 1
ATOM 977 C C . THR A 1 120 ? 75.648 2.416 -42.579 1.00 41.50 120 THR A C 1
ATOM 979 O O . THR A 1 120 ? 74.931 1.691 -41.918 1.00 41.50 120 THR A O 1
ATOM 982 N N . GLN A 1 121 ? 76.160 1.902 -43.702 1.00 42.25 121 GLN A N 1
ATOM 983 C CA . GLN A 1 121 ? 77.495 2.073 -44.269 1.00 42.25 121 GLN A CA 1
ATOM 984 C C . GLN A 1 121 ? 77.489 1.644 -45.754 1.00 42.25 121 GLN A C 1
ATOM 986 O O . GLN A 1 121 ? 76.830 0.675 -46.127 1.00 42.25 121 GLN A O 1
ATOM 991 N N . ALA A 1 122 ? 78.219 2.370 -46.606 1.00 43.41 122 ALA A N 1
ATOM 992 C CA . ALA A 1 122 ? 78.398 2.035 -48.016 1.00 43.41 122 ALA A CA 1
ATOM 993 C C . ALA A 1 122 ? 79.098 0.673 -48.183 1.00 43.41 122 ALA A C 1
ATOM 995 O O . ALA A 1 122 ? 80.154 0.434 -47.599 1.00 43.41 122 ALA A O 1
ATOM 996 N N . LEU A 1 123 ? 78.519 -0.190 -49.016 1.00 42.38 123 LEU A N 1
ATOM 997 C CA . LEU A 1 123 ? 79.114 -1.428 -49.516 1.00 42.38 123 LEU A CA 1
ATOM 998 C C . LEU A 1 123 ? 79.466 -1.219 -50.989 1.00 42.38 123 LEU A C 1
ATOM 1000 O O . LEU A 1 123 ? 78.571 -0.907 -51.771 1.00 42.38 123 LEU A O 1
ATOM 1004 N N . SER A 1 124 ? 80.737 -1.397 -51.351 1.00 40.94 124 SER A N 1
ATOM 1005 C CA . SER A 1 124 ? 81.242 -1.924 -52.639 1.00 40.94 124 SER A CA 1
ATOM 1006 C C . SER A 1 124 ? 82.777 -1.915 -52.568 1.00 40.94 124 SER A C 1
ATOM 1008 O O . SER A 1 124 ? 83.350 -0.906 -52.169 1.00 40.94 124 SER A O 1
ATOM 1010 N N . MET A 1 125 ? 83.406 -3.096 -52.609 1.00 39.09 125 MET A N 1
ATOM 1011 C CA . MET A 1 125 ? 84.110 -3.660 -53.781 1.00 39.09 125 MET A CA 1
ATOM 1012 C C . MET A 1 125 ? 85.381 -2.901 -54.158 1.00 39.09 125 MET A C 1
ATOM 1014 O O . MET A 1 125 ? 85.270 -1.747 -54.618 1.00 39.09 125 MET A O 1
#

Radius of gyration: 30.92 Å; chains: 1; bounding box: 100×24×69 Å

Secondary structure (DSSP, 8-state):
--HHHHHHHHHHHHHHHHHH-SSSEEEEEHHHHHHHH-----SSSHHHHHHHHHHHT-TTEEEEEE-SSEEEEEE-TTT-SGGGS-HHHHHHHTT------------------------------

pLDDT: mean 81.58, std 22.17, range [39.09, 98.62]